Protein AF-A0A2D7DUL0-F1 (afdb_monomer)

Foldseek 3Di:
DPPQDQFPDADDLVLLLVLVLVVVVLVVCCVVDVPDRDDNQVSCVVSVHGPVSVVSNVSVVVVPVVSVVVSVVSSVVVVVVVVVVVVVVVVVVVVVVVVVVVVVVVD

Structure (mmCIF, N/CA/C/O backbone):
data_AF-A0A2D7DUL0-F1
#
_entry.id   AF-A0A2D7DUL0-F1
#
loop_
_atom_site.group_PDB
_atom_site.id
_atom_site.type_symbol
_atom_site.label_atom_id
_atom_site.label_alt_id
_atom_site.label_comp_id
_atom_site.label_asym_id
_atom_site.label_entity_id
_atom_site.label_seq_id
_atom_site.pdbx_PDB_ins_code
_atom_site.Cartn_x
_atom_site.Cartn_y
_atom_site.Cartn_z
_atom_site.occupancy
_atom_site.B_iso_or_equiv
_atom_site.auth_seq_id
_atom_site.auth_comp_id
_atom_site.auth_asym_id
_atom_site.auth_atom_id
_atom_site.pdbx_PDB_model_num
ATOM 1 N N . MET A 1 1 ? 7.673 4.045 -27.360 1.00 53.22 1 MET A N 1
ATOM 2 C CA . MET A 1 1 ? 7.825 3.858 -25.904 1.00 53.22 1 MET A CA 1
ATOM 3 C C . MET A 1 1 ? 8.972 2.896 -25.699 1.00 53.22 1 MET A C 1
ATOM 5 O O . MET A 1 1 ? 8.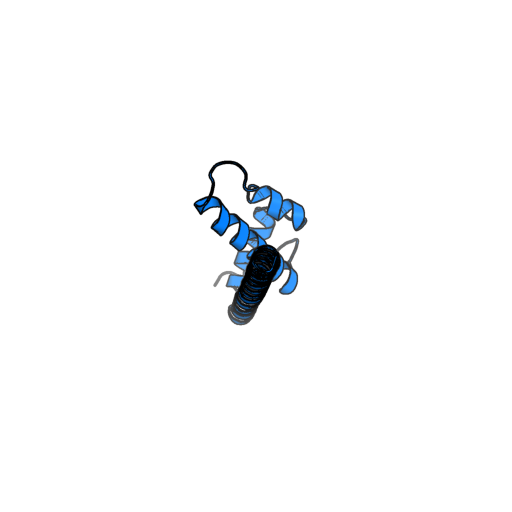958 1.829 -26.304 1.00 53.22 1 MET A O 1
ATOM 9 N N . GLU A 1 2 ? 9.988 3.313 -24.953 1.00 56.78 2 GLU A N 1
ATOM 10 C CA . GLU A 1 2 ? 11.098 2.449 -24.546 1.00 56.78 2 GLU A CA 1
ATOM 11 C C . GLU A 1 2 ? 10.546 1.205 -23.833 1.00 56.78 2 GLU A C 1
ATOM 13 O O . GLU A 1 2 ? 9.528 1.287 -23.137 1.00 56.78 2 GLU A O 1
ATOM 18 N N . ARG A 1 3 ? 11.149 0.031 -24.054 1.00 72.44 3 ARG A N 1
ATOM 19 C CA . ARG A 1 3 ? 10.705 -1.189 -23.370 1.00 72.44 3 ARG A CA 1
ATOM 20 C C . ARG A 1 3 ? 11.009 -1.031 -21.884 1.00 72.44 3 ARG A C 1
ATOM 22 O O . ARG A 1 3 ? 12.170 -0.993 -21.498 1.00 72.44 3 ARG A O 1
ATOM 29 N N . VAL A 1 4 ? 9.967 -0.954 -21.062 1.00 81.56 4 VAL A N 1
ATOM 30 C CA . VAL A 1 4 ? 10.125 -0.932 -19.607 1.00 81.56 4 VAL A CA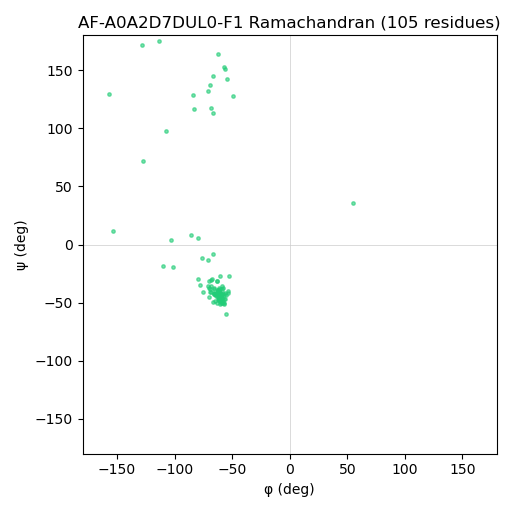 1
ATOM 31 C C . VAL A 1 4 ? 10.620 -2.300 -19.153 1.00 81.56 4 VAL A C 1
ATOM 33 O O . VAL A 1 4 ? 9.938 -3.312 -19.346 1.00 81.56 4 VAL A O 1
ATOM 36 N N . ASN A 1 5 ? 11.818 -2.325 -18.573 1.00 84.31 5 ASN A N 1
ATOM 37 C CA . ASN A 1 5 ? 12.411 -3.543 -18.043 1.00 84.31 5 ASN A CA 1
ATOM 38 C C . ASN A 1 5 ? 11.605 -4.053 -16.845 1.00 84.31 5 ASN A C 1
ATOM 40 O O . ASN A 1 5 ? 11.036 -3.284 -16.070 1.00 84.31 5 ASN A O 1
ATOM 44 N N . LYS A 1 6 ? 11.532 -5.379 -16.713 1.00 87.69 6 LYS A N 1
ATOM 45 C CA . LYS A 1 6 ? 10.946 -6.006 -15.530 1.00 87.69 6 LYS A CA 1
ATOM 46 C C . LYS A 1 6 ? 11.903 -5.787 -14.342 1.00 87.69 6 LYS A C 1
ATOM 48 O O . LYS A 1 6 ? 13.089 -6.059 -14.521 1.00 87.69 6 LYS A O 1
ATOM 53 N N . PRO A 1 7 ? 11.407 -5.345 -13.170 1.00 92.25 7 PRO A N 1
ATOM 54 C CA . PRO A 1 7 ? 12.215 -5.215 -11.960 1.00 92.25 7 PRO A CA 1
ATOM 55 C C . PRO A 1 7 ? 12.876 -6.539 -11.585 1.00 92.25 7 PRO A C 1
ATOM 57 O O . PRO A 1 7 ? 12.313 -7.610 -11.848 1.00 92.25 7 PRO A O 1
ATOM 60 N N . SER A 1 8 ? 14.035 -6.461 -10.933 1.00 90.00 8 SER A N 1
ATOM 61 C CA . SER A 1 8 ? 14.745 -7.640 -10.414 1.00 90.00 8 SER A CA 1
ATOM 62 C C . SER A 1 8 ? 13.873 -8.417 -9.415 1.00 90.00 8 SER A C 1
ATOM 64 O O . SER A 1 8 ? 13.681 -9.626 -9.562 1.00 90.00 8 SER A O 1
ATOM 66 N N . LYS A 1 9 ? 13.246 -7.696 -8.479 1.00 95.06 9 LYS A N 1
ATOM 67 C CA . LYS A 1 9 ? 12.169 -8.167 -7.602 1.00 95.06 9 LYS A CA 1
ATOM 68 C C . LYS A 1 9 ? 10.845 -7.546 -8.051 1.00 95.06 9 LYS A C 1
ATOM 70 O O . LYS A 1 9 ? 10.540 -6.404 -7.719 1.00 95.06 9 LYS A O 1
ATOM 75 N N . LEU A 1 10 ? 10.059 -8.288 -8.833 1.00 96.94 10 LEU A N 1
ATOM 76 C CA . LEU A 1 10 ? 8.710 -7.862 -9.223 1.00 96.94 10 LEU A CA 1
ATOM 77 C C . LEU A 1 10 ? 7.710 -8.214 -8.116 1.00 96.94 10 LEU A C 1
ATOM 79 O O . LEU A 1 10 ? 7.461 -9.395 -7.882 1.00 96.94 10 LEU A O 1
ATOM 83 N N . LEU A 1 11 ? 7.087 -7.198 -7.527 1.00 97.94 11 LEU A N 1
ATOM 84 C CA . LEU A 1 1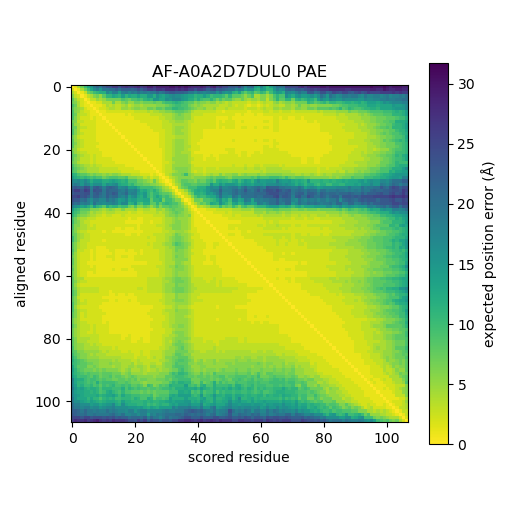1 ? 5.945 -7.338 -6.630 1.00 97.94 11 LEU A CA 1
ATOM 85 C C . LEU A 1 11 ? 4.712 -7.792 -7.414 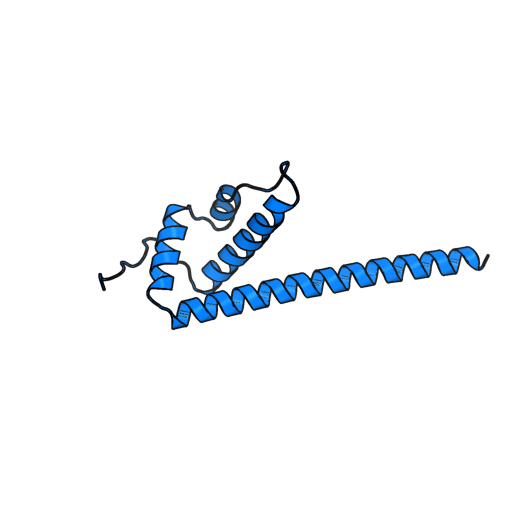1.00 97.94 11 LEU A C 1
ATOM 87 O O . LEU A 1 11 ? 4.413 -7.280 -8.499 1.00 97.94 11 LEU A O 1
ATOM 91 N N . SER A 1 12 ? 3.964 -8.734 -6.856 1.00 97.94 12 SER A N 1
ATOM 92 C CA . SER A 1 12 ? 2.615 -9.086 -7.297 1.00 97.94 12 SER A CA 1
ATOM 93 C C . SER A 1 12 ? 1.647 -7.906 -7.146 1.00 97.94 12 SER A C 1
ATOM 95 O O . SER A 1 12 ? 1.914 -6.936 -6.437 1.00 97.94 12 SER A O 1
ATOM 97 N N . GLU A 1 13 ? 0.489 -7.987 -7.808 1.00 98.25 13 GLU A N 1
ATOM 98 C CA . GLU A 1 13 ? -0.553 -6.956 -7.692 1.00 98.25 13 GLU A CA 1
ATOM 99 C C . GLU A 1 13 ? -1.013 -6.811 -6.227 1.00 98.25 13 GLU A C 1
ATOM 101 O O . GLU A 1 13 ? -1.181 -5.693 -5.752 1.00 98.25 13 GLU A O 1
ATOM 106 N N . SER A 1 14 ? -1.118 -7.914 -5.475 1.00 98.38 14 SER A N 1
ATOM 107 C CA . SER A 1 14 ? -1.474 -7.905 -4.049 1.00 98.38 14 SER A CA 1
ATOM 108 C C . SER A 1 14 ? -0.401 -7.299 -3.146 1.00 98.38 14 SER A C 1
ATOM 110 O O . SER A 1 14 ? -0.746 -6.549 -2.234 1.00 98.38 14 SER A O 1
ATOM 112 N N . GLU A 1 15 ? 0.880 -7.591 -3.393 1.00 98.38 15 GLU A N 1
ATOM 113 C CA . GLU A 1 15 ? 1.990 -6.981 -2.643 1.00 98.38 15 GLU A CA 1
ATOM 114 C C . GLU A 1 15 ? 2.046 -5.473 -2.906 1.00 98.38 15 GLU A C 1
ATOM 116 O O . GLU A 1 15 ? 2.139 -4.688 -1.968 1.00 98.38 15 GLU A O 1
ATOM 121 N N . MET A 1 16 ? 1.875 -5.052 -4.166 1.00 98.25 16 MET A N 1
ATOM 122 C CA . MET A 1 16 ? 1.822 -3.632 -4.522 1.00 98.25 16 MET A CA 1
ATOM 123 C C . MET A 1 16 ? 0.631 -2.920 -3.863 1.00 98.25 16 MET A C 1
ATOM 125 O O . MET A 1 16 ? 0.775 -1.795 -3.392 1.00 98.25 16 MET A O 1
ATOM 129 N N . VAL A 1 17 ? -0.538 -3.569 -3.795 1.00 98.81 17 VAL A N 1
ATOM 130 C CA . VAL A 1 17 ? -1.705 -3.040 -3.071 1.00 98.81 17 VAL A CA 1
ATOM 131 C C . VAL A 1 17 ? -1.393 -2.866 -1.585 1.00 98.81 17 VAL A C 1
ATOM 133 O O . VAL A 1 17 ? -1.707 -1.817 -1.032 1.00 98.81 17 VAL A O 1
ATOM 136 N N . SER A 1 18 ? -0.785 -3.864 -0.934 1.00 98.50 18 SER A N 1
ATOM 137 C CA . SER A 1 18 ? -0.445 -3.774 0.493 1.00 98.50 18 SER A CA 1
ATOM 138 C C . SER A 1 18 ? 0.528 -2.629 0.767 1.00 98.50 18 SER A C 1
ATOM 140 O O . SER A 1 18 ? 0.259 -1.790 1.620 1.00 98.50 18 SER A O 1
ATOM 142 N N . LEU A 1 19 ? 1.597 -2.541 -0.027 1.00 97.88 19 LEU A N 1
ATOM 143 C CA . LEU A 1 19 ? 2.592 -1.478 0.073 1.00 97.88 19 LEU A CA 1
ATOM 144 C C . LEU A 1 19 ? 1.970 -0.085 -0.083 1.00 97.88 19 LEU A C 1
ATOM 146 O O . LEU A 1 19 ? 2.249 0.818 0.702 1.00 97.88 19 LEU A O 1
ATOM 150 N N . LEU A 1 20 ? 1.120 0.107 -1.095 1.00 97.94 20 LEU A N 1
ATOM 151 C CA . LEU A 1 20 ? 0.511 1.409 -1.372 1.00 97.94 20 LEU A CA 1
ATOM 152 C C . LEU A 1 20 ? -0.518 1.825 -0.315 1.00 97.94 20 LEU A C 1
ATOM 154 O O . LEU A 1 20 ? -0.651 3.023 -0.061 1.00 97.94 20 LEU A O 1
ATOM 158 N N . VAL A 1 21 ? -1.222 0.878 0.314 1.00 98.00 21 VAL A N 1
ATOM 159 C CA . VAL A 1 21 ? -2.093 1.168 1.466 1.00 98.00 21 VAL A CA 1
ATOM 160 C C . VAL A 1 21 ? -1.262 1.701 2.632 1.00 98.00 21 VAL A C 1
ATOM 162 O O . VAL A 1 21 ? -1.563 2.782 3.137 1.00 98.00 21 VAL A O 1
ATOM 165 N N . ASP A 1 22 ? -0.176 1.018 2.994 1.00 95.50 22 ASP A N 1
ATOM 166 C CA . ASP A 1 22 ? 0.659 1.410 4.136 1.00 95.50 22 ASP A CA 1
ATOM 167 C C . ASP A 1 22 ? 1.361 2.755 3.899 1.00 95.50 22 ASP A C 1
ATOM 169 O O . ASP A 1 22 ? 1.338 3.632 4.765 1.00 95.50 22 ASP A O 1
ATOM 173 N N . ILE A 1 23 ? 1.893 2.977 2.689 1.00 94.12 23 ILE A N 1
ATOM 174 C CA . ILE A 1 23 ? 2.436 4.283 2.275 1.00 94.12 23 ILE A CA 1
ATOM 175 C C . ILE A 1 23 ? 1.368 5.377 2.386 1.00 94.12 23 ILE A C 1
ATOM 177 O O . ILE A 1 23 ? 1.666 6.482 2.837 1.00 94.12 23 ILE A O 1
ATOM 181 N N . SER A 1 24 ? 0.126 5.101 1.976 1.00 93.19 24 SER A N 1
ATOM 182 C CA . SER A 1 24 ? -0.959 6.089 2.028 1.00 93.19 24 SER A CA 1
ATOM 183 C C . SER A 1 24 ? -1.313 6.464 3.466 1.00 93.19 24 SER A C 1
ATOM 185 O O . SER A 1 24 ? -1.493 7.646 3.756 1.00 93.19 24 SER A O 1
ATOM 187 N N . ILE A 1 25 ? -1.361 5.484 4.372 1.00 91.56 25 ILE A N 1
ATOM 188 C CA . ILE A 1 25 ? -1.634 5.704 5.798 1.00 91.56 25 ILE A CA 1
ATOM 189 C C . ILE A 1 25 ? -0.511 6.529 6.437 1.00 91.56 25 ILE A C 1
ATOM 191 O O . ILE A 1 25 ? -0.790 7.541 7.083 1.00 91.56 25 ILE A O 1
ATOM 195 N N . VAL A 1 26 ? 0.755 6.160 6.208 1.00 88.25 26 VAL A N 1
ATOM 196 C CA . VAL A 1 26 ? 1.907 6.923 6.719 1.00 88.25 26 VAL A CA 1
ATOM 197 C C . VAL A 1 26 ? 1.917 8.340 6.152 1.00 88.25 26 VAL A C 1
ATOM 199 O O . VAL A 1 26 ? 1.992 9.301 6.911 1.00 88.25 26 VAL A O 1
ATOM 202 N N . ASN A 1 27 ? 1.743 8.526 4.846 1.00 86.25 27 ASN A N 1
ATOM 203 C CA . ASN A 1 27 ? 1.717 9.869 4.263 1.00 86.25 27 ASN A CA 1
ATOM 204 C C . ASN A 1 27 ? 0.566 10.728 4.801 1.00 86.25 27 ASN A C 1
ATOM 206 O O . ASN A 1 27 ? 0.755 11.918 5.054 1.00 86.25 27 ASN A O 1
ATOM 210 N N . ALA A 1 28 ? -0.617 10.143 5.007 1.00 85.31 28 ALA A N 1
ATOM 211 C CA . ALA A 1 28 ? -1.733 10.850 5.624 1.00 85.31 28 ALA A CA 1
ATOM 212 C C . ALA A 1 28 ? -1.372 11.303 7.043 1.00 85.31 28 ALA A C 1
ATOM 214 O O . ALA A 1 28 ? -1.638 12.446 7.411 1.00 85.31 28 ALA A O 1
ATOM 215 N N . SER A 1 29 ? -0.712 10.434 7.807 1.00 82.00 29 SER A N 1
ATOM 216 C CA . SER A 1 29 ? -0.353 10.663 9.204 1.00 82.00 29 SER A CA 1
ATOM 217 C C . SER A 1 29 ? 0.712 11.742 9.4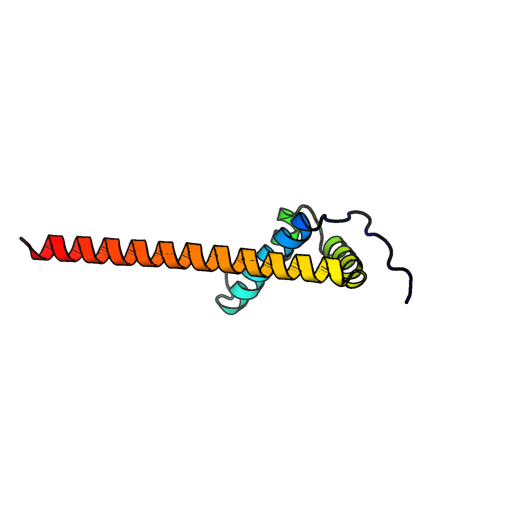32 1.00 82.00 29 SER A C 1
ATOM 219 O O . SER A 1 29 ? 0.654 12.456 10.437 1.00 82.00 29 SER A O 1
ATOM 221 N N . LEU A 1 30 ? 1.631 11.930 8.475 1.00 76.38 30 LEU A N 1
ATOM 222 C CA . LEU A 1 30 ? 2.667 12.969 8.529 1.00 76.38 30 LEU A CA 1
ATOM 223 C C . LEU A 1 30 ? 2.063 14.380 8.598 1.00 76.38 30 LEU A C 1
ATOM 225 O O . LEU A 1 30 ? 2.661 15.276 9.185 1.00 76.38 30 LEU A O 1
ATOM 229 N N . ASN A 1 31 ? 0.847 14.572 8.074 1.00 69.56 31 ASN A N 1
ATOM 230 C CA . ASN A 1 31 ? 0.137 15.852 8.154 1.00 69.56 31 ASN A CA 1
ATOM 231 C C . ASN A 1 31 ? -0.471 16.135 9.542 1.00 69.56 31 ASN A C 1
ATOM 233 O O . ASN A 1 31 ? -0.917 17.254 9.787 1.00 69.56 31 ASN A O 1
ATOM 237 N N . PHE A 1 32 ? -0.515 15.145 10.443 1.00 68.38 32 PHE A N 1
ATOM 238 C CA . PHE A 1 32 ? -1.179 15.257 11.748 1.00 68.38 32 PHE A CA 1
ATOM 239 C C . PHE A 1 32 ? -0.215 15.290 12.941 1.00 68.38 32 PHE A C 1
ATOM 241 O O . PHE A 1 32 ? -0.609 15.740 14.017 1.00 68.38 32 PHE A O 1
ATOM 248 N N . SER A 1 33 ? 1.044 14.861 12.791 1.00 61.56 33 SER A N 1
ATOM 249 C CA . SER A 1 33 ? 2.048 15.019 13.851 1.00 61.56 33 SER A CA 1
ATOM 250 C C . SER A 1 33 ? 3.479 14.999 13.310 1.00 61.56 33 SER A C 1
ATOM 252 O O . SER A 1 33 ? 3.871 14.041 12.651 1.00 61.56 33 SER A O 1
ATOM 254 N N . GLU A 1 34 ? 4.293 15.989 13.682 1.00 58.81 34 GLU A N 1
ATOM 255 C CA . GLU A 1 34 ? 5.729 16.025 13.346 1.00 58.81 34 GLU A CA 1
ATOM 256 C C . GLU A 1 34 ? 6.560 14.978 14.107 1.00 58.81 34 GLU A C 1
ATOM 258 O O . GLU A 1 34 ? 7.731 14.778 13.798 1.00 58.81 34 GLU A O 1
ATOM 263 N N . LYS A 1 35 ? 6.003 14.348 15.154 1.00 57.88 35 LYS A N 1
ATOM 264 C CA . LYS A 1 35 ? 6.840 13.758 16.204 1.00 57.88 35 LYS A CA 1
ATOM 265 C C . LYS A 1 35 ? 7.065 12.253 16.183 1.00 57.88 35 LYS A C 1
ATOM 267 O O . LYS A 1 35 ? 8.021 11.864 16.832 1.00 57.88 35 LYS A O 1
ATOM 272 N N . ASN A 1 36 ? 6.268 11.409 15.519 1.00 54.25 36 ASN A N 1
ATOM 273 C CA . ASN A 1 36 ? 6.410 9.952 15.727 1.00 54.25 36 ASN A CA 1
ATOM 274 C C . ASN A 1 36 ? 5.968 9.033 14.576 1.00 54.25 36 ASN A C 1
ATOM 276 O O . ASN A 1 36 ? 5.854 7.830 14.807 1.00 54.25 36 ASN A O 1
ATOM 280 N N . PHE A 1 37 ? 5.699 9.527 13.366 1.00 58.78 37 PHE A N 1
ATOM 281 C CA . PHE A 1 37 ? 5.355 8.599 12.287 1.00 58.78 37 PHE A CA 1
ATOM 282 C C . PHE A 1 37 ? 6.600 8.025 11.624 1.00 58.78 37 PHE A C 1
ATOM 284 O O . PHE A 1 37 ? 7.524 8.756 11.270 1.00 58.78 37 PHE A O 1
ATOM 291 N N . SER A 1 38 ? 6.617 6.694 11.529 1.00 63.53 38 SER A N 1
ATOM 292 C CA . SER A 1 38 ? 7.666 5.915 10.886 1.00 63.53 38 SER A CA 1
ATOM 293 C C . SER A 1 38 ? 7.957 6.479 9.500 1.00 63.53 38 SER A C 1
ATOM 295 O O . SER A 1 38 ? 7.044 6.663 8.696 1.00 63.53 38 SER A O 1
ATOM 297 N N . ASP A 1 39 ? 9.229 6.762 9.238 1.00 74.81 39 ASP A N 1
ATOM 298 C CA . ASP A 1 39 ? 9.702 7.169 7.919 1.00 74.81 39 ASP A CA 1
ATOM 299 C C . ASP A 1 39 ? 9.340 6.088 6.881 1.00 74.81 39 ASP A C 1
ATOM 301 O O . ASP A 1 39 ? 9.238 4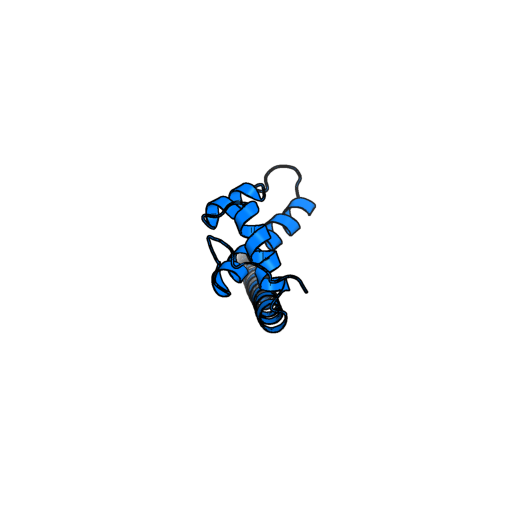.902 7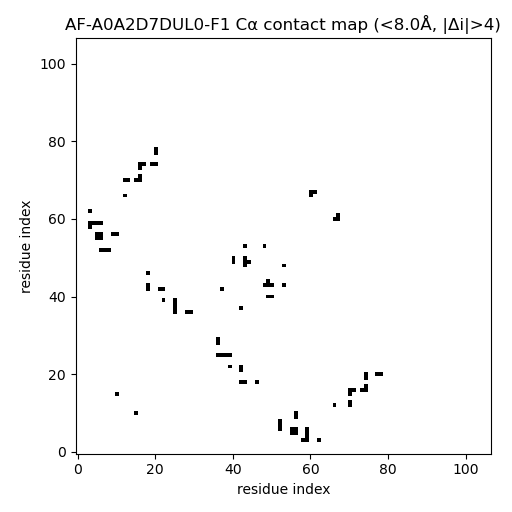.209 1.00 74.81 39 ASP A O 1
ATOM 305 N N . LEU A 1 40 ? 9.164 6.477 5.617 1.00 81.56 40 LEU A N 1
ATOM 306 C CA . LEU A 1 40 ? 8.838 5.569 4.509 1.00 81.56 40 LEU A CA 1
ATOM 307 C C . LEU A 1 40 ? 9.819 4.391 4.411 1.00 81.56 40 LEU A C 1
ATOM 309 O O . LEU A 1 40 ? 9.440 3.307 3.973 1.00 81.56 40 LEU A O 1
ATOM 313 N N . ASN A 1 41 ? 11.053 4.577 4.881 1.00 86.56 41 ASN A N 1
ATOM 314 C CA . ASN A 1 41 ? 12.049 3.516 5.002 1.00 86.56 41 ASN A CA 1
ATOM 315 C C . ASN A 1 41 ? 11.568 2.325 5.848 1.00 86.56 41 ASN A C 1
ATOM 317 O O . ASN A 1 41 ? 11.768 1.183 5.443 1.00 86.56 41 ASN A O 1
ATOM 321 N N . SER A 1 42 ? 10.878 2.562 6.967 1.00 88.56 42 SER A N 1
ATOM 322 C CA . SER A 1 42 ? 10.331 1.483 7.803 1.00 88.56 42 SER A CA 1
ATOM 323 C C . SER A 1 42 ? 9.205 0.717 7.105 1.00 88.56 42 SER A C 1
ATOM 325 O O . SER A 1 42 ? 9.031 -0.474 7.346 1.00 88.56 42 SER A O 1
ATOM 327 N N . ILE A 1 43 ? 8.452 1.378 6.219 1.00 92.56 43 ILE A N 1
ATOM 328 C CA . ILE A 1 43 ? 7.438 0.708 5.397 1.00 92.56 43 ILE A CA 1
ATOM 329 C C . ILE A 1 43 ? 8.107 -0.189 4.361 1.00 92.56 43 ILE A C 1
ATOM 331 O O . ILE A 1 43 ? 7.713 -1.341 4.205 1.00 92.56 43 ILE A O 1
ATOM 335 N N . PHE A 1 44 ? 9.146 0.294 3.681 1.00 94.31 44 PHE A N 1
ATOM 336 C CA . PHE A 1 44 ? 9.884 -0.538 2.732 1.00 94.31 44 PHE A CA 1
ATOM 337 C C . PHE A 1 44 ? 10.496 -1.768 3.411 1.00 94.31 44 PHE A C 1
ATOM 339 O O . PHE A 1 44 ? 10.329 -2.876 2.904 1.00 94.31 44 PHE A O 1
ATOM 346 N N . GLU A 1 45 ? 11.093 -1.595 4.592 1.00 94.00 45 GLU A N 1
ATOM 347 C CA . GLU A 1 45 ? 11.641 -2.698 5.385 1.00 94.00 45 GLU A CA 1
ATOM 348 C C . GLU A 1 45 ? 10.568 -3.727 5.773 1.00 94.00 45 GLU A C 1
ATOM 350 O O . GLU A 1 45 ? 10.783 -4.924 5.592 1.00 94.00 45 GLU A O 1
ATOM 355 N N . TYR A 1 46 ? 9.387 -3.279 6.218 1.00 94.62 46 TYR A N 1
ATOM 356 C CA . TYR A 1 46 ? 8.258 -4.166 6.531 1.00 94.62 46 TYR A CA 1
ATOM 357 C C . TYR A 1 46 ? 7.801 -5.004 5.325 1.00 94.62 46 TYR A C 1
ATOM 359 O O . TYR A 1 46 ? 7.444 -6.170 5.478 1.00 94.62 46 TYR A O 1
ATOM 367 N N . HIS A 1 47 ? 7.851 -4.430 4.120 1.00 96.31 47 HIS A N 1
ATOM 368 C CA . HIS A 1 47 ? 7.537 -5.116 2.859 1.00 96.31 47 HIS A CA 1
ATOM 369 C C . HIS A 1 47 ? 8.733 -5.875 2.256 1.00 96.31 47 HIS A C 1
ATOM 371 O O . HIS A 1 47 ? 8.652 -6.363 1.127 1.00 96.31 47 HIS A O 1
ATOM 377 N N . GLU A 1 48 ? 9.849 -5.978 2.983 1.00 96.38 48 GLU A N 1
ATOM 378 C CA . GLU A 1 48 ? 11.099 -6.610 2.544 1.00 96.38 48 GLU A CA 1
ATOM 379 C C . GLU A 1 48 ? 11.640 -6.037 1.219 1.00 96.38 48 GLU A C 1
ATOM 381 O O . GLU A 1 48 ? 12.170 -6.764 0.369 1.00 96.38 48 GLU A O 1
ATOM 386 N N . ILE A 1 49 ? 11.474 -4.737 0.989 1.00 95.94 49 ILE A N 1
ATOM 387 C CA . ILE A 1 49 ? 11.969 -4.030 -0.198 1.00 95.94 49 ILE A CA 1
ATOM 388 C C . ILE A 1 49 ? 12.772 -2.790 0.190 1.00 95.94 49 ILE A C 1
ATOM 390 O O . ILE A 1 49 ? 12.796 -2.369 1.340 1.00 95.94 49 ILE A O 1
ATOM 394 N N . ASP A 1 50 ? 13.408 -2.177 -0.802 1.00 95.12 50 ASP A N 1
ATOM 395 C CA . ASP A 1 50 ? 13.973 -0.837 -0.699 1.00 95.12 50 ASP A CA 1
ATOM 396 C C . ASP A 1 50 ? 13.229 0.152 -1.615 1.00 95.12 50 ASP A C 1
ATOM 398 O O . ASP A 1 50 ? 12.337 -0.201 -2.400 1.00 95.12 50 ASP A O 1
ATOM 402 N N . SER A 1 51 ? 13.604 1.427 -1.514 1.00 94.00 51 SER A N 1
ATOM 403 C CA . SER A 1 51 ? 13.017 2.499 -2.319 1.00 94.00 51 SER A CA 1
ATOM 404 C C . SER A 1 51 ? 13.272 2.322 -3.821 1.00 94.00 51 SER A C 1
ATOM 406 O O . SER A 1 51 ? 12.422 2.692 -4.634 1.00 94.00 51 SER A O 1
ATOM 408 N N . ILE A 1 52 ? 14.404 1.721 -4.204 1.00 95.56 52 ILE A N 1
ATOM 409 C CA . ILE A 1 52 ? 14.756 1.449 -5.604 1.00 95.56 52 ILE A CA 1
ATOM 410 C C . ILE A 1 52 ? 13.790 0.411 -6.180 1.00 95.56 52 ILE A C 1
ATOM 412 O O . ILE A 1 52 ? 13.166 0.650 -7.214 1.00 95.56 52 ILE A O 1
ATOM 416 N N . THR A 1 53 ? 13.587 -0.694 -5.466 1.00 96.12 53 THR A N 1
ATOM 417 C CA . THR A 1 53 ? 12.643 -1.759 -5.811 1.00 96.12 53 THR A CA 1
ATOM 418 C C . THR A 1 53 ? 11.232 -1.198 -5.956 1.00 96.12 53 THR A C 1
ATOM 420 O O . THR A 1 53 ? 10.540 -1.526 -6.923 1.00 96.12 53 THR A O 1
ATOM 423 N N . PHE A 1 54 ? 10.797 -0.312 -5.054 1.00 96.38 54 PHE A N 1
ATOM 424 C CA . PHE A 1 54 ? 9.507 0.37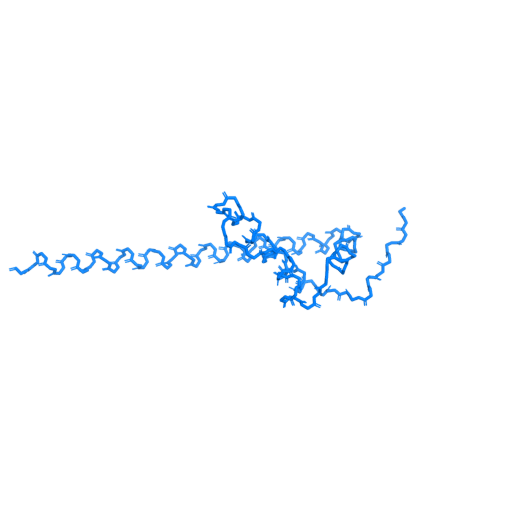0 -5.187 1.00 96.38 54 PHE A CA 1
ATOM 425 C C . PHE A 1 54 ? 9.411 1.186 -6.484 1.00 96.38 54 PHE A C 1
ATOM 427 O O . PHE A 1 54 ? 8.442 1.031 -7.230 1.00 96.38 54 PHE A O 1
ATOM 434 N N . VAL A 1 55 ? 10.406 2.027 -6.786 1.00 96.00 55 VAL A N 1
ATOM 435 C CA . VAL A 1 55 ? 10.411 2.864 -7.998 1.00 96.00 55 VAL A CA 1
ATOM 436 C C . VAL A 1 55 ? 10.376 2.006 -9.263 1.00 96.00 55 VAL A C 1
ATOM 438 O O . VAL A 1 55 ? 9.575 2.277 -10.161 1.00 96.00 55 VAL A O 1
ATOM 441 N N . GLU A 1 56 ? 11.175 0.941 -9.328 1.00 96.81 56 GLU A N 1
ATOM 442 C CA . GLU A 1 56 ? 11.174 0.008 -10.459 1.00 96.81 56 GLU A CA 1
ATOM 443 C C . GLU A 1 56 ? 9.800 -0.651 -10.653 1.00 96.81 56 GLU A C 1
ATOM 445 O O . GLU A 1 56 ? 9.283 -0.714 -11.774 1.00 96.81 56 GLU A O 1
ATOM 450 N N . ASN A 1 57 ? 9.168 -1.103 -9.565 1.00 97.81 57 ASN A N 1
ATOM 451 C CA . ASN A 1 57 ? 7.827 -1.690 -9.601 1.00 97.81 57 ASN A CA 1
ATOM 452 C C . ASN A 1 57 ? 6.760 -0.675 -10.016 1.00 97.81 57 ASN A C 1
ATOM 454 O O . ASN A 1 57 ? 5.910 -0.989 -10.852 1.00 97.81 57 ASN A O 1
ATOM 458 N N . ASN A 1 58 ? 6.827 0.552 -9.500 1.00 97.19 58 ASN A N 1
ATOM 459 C CA . ASN A 1 58 ? 5.934 1.636 -9.891 1.00 97.19 58 ASN A CA 1
ATOM 460 C C . ASN A 1 58 ? 6.035 1.908 -11.401 1.00 97.19 58 ASN A C 1
ATOM 462 O O . ASN A 1 58 ? 5.025 1.873 -12.102 1.00 97.19 58 ASN A O 1
ATOM 466 N N . ILE A 1 59 ? 7.249 2.063 -11.941 1.00 96.88 59 ILE A N 1
ATOM 467 C CA . ILE A 1 59 ? 7.482 2.243 -13.386 1.00 96.88 59 ILE A CA 1
ATOM 468 C C . ILE A 1 59 ? 6.938 1.043 -14.183 1.00 96.88 59 ILE A C 1
ATOM 470 O O . ILE A 1 59 ? 6.263 1.210 -15.208 1.00 96.88 59 ILE A O 1
ATOM 474 N N . TYR A 1 60 ? 7.164 -0.181 -13.700 1.00 96.94 60 TYR A N 1
ATOM 475 C CA . TYR A 1 60 ? 6.642 -1.393 -14.327 1.00 96.94 60 TYR A CA 1
ATOM 476 C C . TYR A 1 60 ? 5.109 -1.428 -14.374 1.00 96.94 60 TYR A C 1
ATOM 478 O O . TYR A 1 60 ? 4.554 -1.848 -15.397 1.00 96.94 60 TYR A O 1
ATOM 486 N N . TYR A 1 61 ? 4.409 -1.003 -13.322 1.00 97.19 61 TYR A N 1
ATOM 487 C CA . TYR A 1 61 ? 2.945 -0.968 -13.304 1.00 97.19 61 TYR A CA 1
ATOM 488 C C . TYR A 1 61 ? 2.373 0.225 -14.079 1.00 97.19 61 TYR A C 1
ATOM 490 O O . TYR A 1 61 ? 1.403 0.027 -14.811 1.00 97.19 61 TYR A O 1
ATOM 498 N N . VAL A 1 62 ? 3.024 1.395 -14.076 1.00 96.25 62 VAL A N 1
ATOM 499 C CA . VAL A 1 62 ? 2.691 2.534 -14.963 1.00 96.25 62 VAL A CA 1
ATOM 500 C C . VAL A 1 62 ? 2.668 2.101 -16.431 1.00 96.25 62 VAL A C 1
ATOM 502 O O . VAL A 1 62 ? 1.753 2.459 -17.172 1.00 96.25 62 VAL A O 1
ATOM 505 N N . SER A 1 63 ? 3.607 1.244 -16.847 1.00 95.94 63 SER A N 1
ATOM 506 C CA . SER A 1 63 ? 3.629 0.684 -18.210 1.00 95.94 63 SER A CA 1
ATOM 507 C C . SER A 1 63 ? 2.458 -0.261 -18.537 1.00 95.94 63 SER A C 1
ATOM 509 O O . SER A 1 63 ? 2.296 -0.669 -19.688 1.00 95.94 63 SER A O 1
ATOM 511 N N . LYS A 1 64 ? 1.630 -0.633 -17.548 1.00 96.19 64 LYS A N 1
ATOM 512 C CA . LYS A 1 64 ? 0.487 -1.556 -17.672 1.00 96.19 64 LYS A CA 1
ATOM 513 C C . LYS A 1 64 ? -0.789 -0.922 -17.100 1.00 96.19 64 LYS A C 1
ATOM 515 O O . LYS A 1 64 ? -1.300 -1.405 -16.086 1.00 96.19 64 LYS A O 1
ATOM 520 N N . PRO A 1 65 ? -1.381 0.083 -17.776 1.00 95.62 65 PRO A N 1
ATOM 521 C CA . PRO A 1 65 ? -2.465 0.897 -17.217 1.00 95.62 65 PRO A CA 1
ATOM 522 C C . PRO A 1 65 ? -3.653 0.091 -16.679 1.00 95.62 65 PRO A C 1
ATOM 524 O O . PRO A 1 65 ? -4.133 0.357 -15.585 1.00 95.62 65 PRO A O 1
ATOM 527 N N . LYS A 1 66 ? -4.083 -0.962 -17.392 1.00 97.62 66 LYS A N 1
ATOM 528 C CA . LYS A 1 66 ? -5.189 -1.828 -16.943 1.00 97.62 66 LYS A CA 1
ATOM 529 C C . LYS A 1 66 ? -4.903 -2.537 -15.617 1.00 97.62 66 LYS A C 1
ATOM 531 O O . LYS A 1 66 ? -5.821 -2.737 -14.834 1.00 97.62 66 LYS A O 1
ATOM 536 N N . LYS A 1 67 ? -3.658 -2.962 -15.386 1.00 97.62 67 LYS A N 1
ATOM 537 C CA . LYS A 1 67 ? -3.262 -3.593 -14.120 1.00 97.62 67 LYS A CA 1
ATOM 538 C C . LYS A 1 67 ? -3.120 -2.553 -13.026 1.00 97.62 67 LYS A C 1
ATOM 540 O O . LYS A 1 67 ? -3.562 -2.781 -11.910 1.00 97.62 67 LYS A O 1
ATOM 545 N N . TYR A 1 68 ? -2.544 -1.403 -13.362 1.00 97.94 68 TYR A N 1
ATOM 546 C CA . TYR A 1 68 ? -2.315 -0.380 -12.358 1.00 97.94 68 TYR A CA 1
ATOM 547 C C . TYR A 1 68 ? -3.615 0.243 -11.853 1.00 97.94 68 TYR A C 1
ATOM 549 O O . TYR A 1 68 ? -3.758 0.477 -10.659 1.00 97.94 68 TYR A O 1
ATOM 557 N N . MET A 1 69 ? -4.602 0.399 -12.739 1.00 98.44 69 MET A N 1
ATOM 558 C CA . MET A 1 69 ? -5.951 0.807 -12.356 1.00 98.44 69 MET A CA 1
ATOM 559 C C . MET A 1 69 ? -6.573 -0.176 -11.356 1.00 98.44 69 MET A C 1
ATOM 561 O O . MET A 1 69 ? -7.030 0.252 -10.308 1.00 98.44 69 MET A O 1
ATOM 565 N N . LYS A 1 70 ? -6.474 -1.493 -11.599 1.00 98.50 70 LYS A N 1
ATOM 566 C CA . LYS A 1 70 ? -6.952 -2.511 -10.644 1.00 98.50 70 LYS A CA 1
ATOM 567 C C . LYS A 1 70 ? -6.253 -2.445 -9.286 1.00 98.50 70 LYS A C 1
ATOM 569 O O . LYS A 1 70 ? -6.900 -2.660 -8.264 1.00 98.50 70 LYS A O 1
ATOM 574 N N . ILE A 1 71 ? -4.948 -2.170 -9.273 1.00 98.81 71 ILE A N 1
ATOM 575 C CA . ILE A 1 71 ? -4.190 -1.964 -8.033 1.00 98.81 71 ILE A CA 1
ATOM 576 C C . ILE A 1 71 ? -4.768 -0.768 -7.274 1.00 98.81 71 ILE A C 1
ATOM 578 O O . ILE A 1 71 ? -5.124 -0.924 -6.113 1.00 98.81 71 ILE A O 1
ATOM 582 N N . PHE A 1 72 ? -4.936 0.390 -7.915 1.00 98.50 72 PHE A N 1
ATO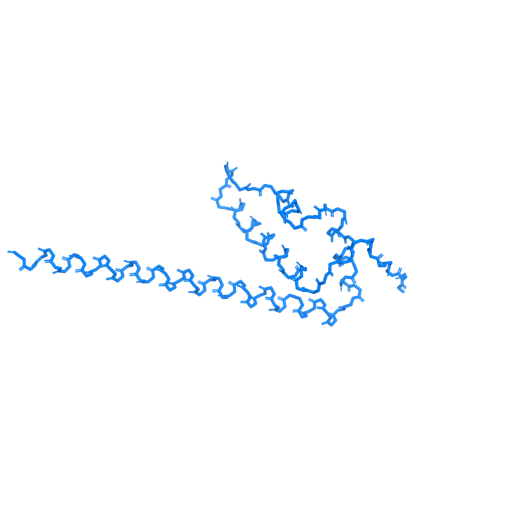M 583 C CA . PHE A 1 72 ? -5.487 1.573 -7.244 1.00 98.50 72 PHE A CA 1
ATOM 584 C C . PHE A 1 72 ? -6.945 1.408 -6.809 1.00 98.50 72 PHE A C 1
ATOM 586 O O . PHE A 1 72 ? -7.289 1.850 -5.716 1.00 98.50 72 PHE A O 1
ATOM 593 N N . ASP A 1 73 ? -7.778 0.728 -7.598 1.00 98.69 73 ASP A N 1
ATOM 594 C CA . ASP A 1 73 ? -9.147 0.387 -7.197 1.00 98.69 73 ASP A CA 1
ATOM 595 C C . ASP A 1 73 ? -9.140 -0.485 -5.930 1.00 98.69 73 ASP A C 1
ATOM 597 O O . ASP A 1 73 ? -9.908 -0.249 -5.000 1.00 98.69 73 ASP A O 1
ATOM 601 N N . SER A 1 74 ? -8.218 -1.450 -5.852 1.00 98.75 74 SER A N 1
ATOM 602 C CA . SER A 1 74 ? -8.061 -2.321 -4.680 1.00 98.75 74 SER A CA 1
ATOM 603 C C . SER A 1 74 ? -7.497 -1.576 -3.465 1.00 98.75 74 SER A C 1
ATOM 605 O O . SER A 1 74 ? -7.919 -1.834 -2.342 1.00 98.75 74 SER A O 1
ATOM 607 N N . VAL A 1 75 ? -6.558 -0.645 -3.673 1.00 98.75 75 VAL A N 1
ATOM 608 C CA . VAL A 1 75 ? -6.038 0.242 -2.616 1.00 98.75 75 VAL A CA 1
ATOM 609 C C . VAL A 1 75 ? -7.172 1.085 -2.045 1.00 98.75 75 VAL A C 1
ATOM 611 O O . VAL A 1 75 ? -7.343 1.127 -0.830 1.00 98.75 75 VAL A O 1
ATOM 614 N N . LYS A 1 76 ? -7.977 1.709 -2.913 1.00 98.56 76 LYS A N 1
ATOM 615 C CA . LYS A 1 76 ? -9.140 2.498 -2.504 1.00 98.56 76 LYS A CA 1
ATOM 616 C C . LYS A 1 76 ? -10.112 1.657 -1.677 1.00 98.56 76 LYS A C 1
ATOM 618 O O . LYS A 1 76 ? -10.457 2.067 -0.577 1.00 98.56 76 LYS A O 1
ATOM 623 N N . PHE A 1 77 ? -10.489 0.482 -2.178 1.00 98.56 77 PHE A N 1
ATOM 624 C CA . PHE A 1 77 ? -11.401 -0.421 -1.477 1.00 98.56 77 PHE A CA 1
ATOM 625 C C . PHE A 1 77 ? -10.888 -0.787 -0.076 1.00 98.56 77 PHE A C 1
ATOM 627 O O . PHE A 1 77 ? -11.618 -0.652 0.898 1.00 98.56 77 PHE A O 1
ATOM 634 N N . LYS A 1 78 ? -9.608 -1.159 0.059 1.00 98.50 78 LYS A N 1
ATOM 635 C CA . LYS A 1 78 ? -9.017 -1.470 1.371 1.00 98.50 78 LYS A CA 1
ATOM 636 C C . LYS A 1 78 ? -9.021 -0.280 2.331 1.00 98.50 78 LYS A C 1
ATOM 638 O O . LYS A 1 78 ? -9.242 -0.460 3.523 1.00 98.50 78 LYS A O 1
ATOM 643 N N . LEU A 1 79 ? -8.747 0.928 1.836 1.00 98.12 79 LEU A N 1
ATOM 644 C CA . LEU A 1 79 ? -8.789 2.136 2.663 1.00 98.12 79 LEU A CA 1
ATOM 645 C C . LEU A 1 79 ? -10.217 2.442 3.137 1.00 98.12 79 LEU A C 1
ATOM 647 O O . LEU A 1 79 ? -10.393 2.823 4.293 1.00 98.12 79 LEU A O 1
ATOM 651 N N . GLU A 1 80 ? -11.221 2.232 2.282 1.00 98.00 80 GLU A N 1
ATOM 652 C CA . GLU A 1 80 ? -12.640 2.339 2.649 1.00 98.00 80 GLU A CA 1
ATOM 653 C C . GLU A 1 80 ? -13.012 1.302 3.724 1.00 98.00 80 GLU A C 1
ATOM 655 O O . GLU A 1 80 ? -13.597 1.669 4.739 1.00 98.00 80 GLU A O 1
ATOM 660 N N . GLU A 1 81 ? -12.580 0.043 3.585 1.00 98.12 81 GLU A N 1
ATOM 661 C CA . GLU A 1 81 ? -12.799 -0.993 4.609 1.00 98.12 81 GLU A CA 1
ATOM 662 C C . GLU A 1 81 ? -12.172 -0.625 5.964 1.00 98.12 81 GLU A C 1
ATOM 664 O O . GLU A 1 81 ? -12.800 -0.798 7.013 1.00 98.12 81 GLU A O 1
ATOM 669 N N . ILE A 1 82 ? -10.945 -0.092 5.960 1.00 96.94 82 ILE A N 1
ATOM 670 C CA . ILE A 1 82 ? -10.270 0.378 7.180 1.00 96.94 82 ILE A CA 1
ATOM 671 C C . ILE A 1 82 ? -11.061 1.529 7.813 1.00 96.94 82 ILE A C 1
ATOM 673 O O . ILE A 1 82 ? -11.307 1.522 9.021 1.00 96.94 82 ILE A O 1
ATOM 677 N N . GLN A 1 83 ? -11.482 2.510 7.012 1.00 95.69 83 GLN A N 1
ATOM 678 C CA . GLN A 1 83 ? -12.254 3.659 7.484 1.00 95.69 83 GLN A CA 1
ATOM 679 C C . GLN A 1 83 ? -13.597 3.237 8.095 1.00 95.69 83 GLN A C 1
ATOM 681 O O . GLN A 1 83 ? -13.975 3.734 9.165 1.00 95.69 83 GLN A O 1
ATOM 686 N N . ASP A 1 84 ? -14.312 2.328 7.439 1.00 97.06 84 ASP A N 1
ATOM 687 C CA . ASP A 1 84 ? -15.591 1.810 7.914 1.00 97.06 84 ASP A CA 1
ATOM 688 C C . ASP A 1 84 ? -15.413 1.037 9.224 1.00 97.06 84 ASP A C 1
ATOM 690 O O . ASP A 1 84 ? -16.165 1.263 10.176 1.00 97.06 84 ASP A O 1
ATOM 694 N N . GLY A 1 85 ? -14.377 0.197 9.318 1.00 96.88 85 GLY A N 1
ATOM 695 C CA . GLY A 1 85 ? -14.033 -0.533 10.540 1.00 96.88 85 GLY A CA 1
ATOM 696 C C . GLY A 1 85 ? -13.789 0.397 11.731 1.00 96.88 85 GLY A C 1
ATOM 697 O O . GLY A 1 85 ? -14.420 0.239 12.779 1.00 96.88 85 GLY A O 1
ATOM 698 N N . LEU A 1 86 ? -12.955 1.424 11.545 1.00 95.00 86 LEU A N 1
ATOM 699 C CA . LEU A 1 86 ? -12.674 2.433 12.574 1.00 95.00 86 LEU A CA 1
ATOM 700 C C . LEU A 1 86 ? -13.933 3.213 12.976 1.00 95.00 86 LEU A C 1
ATOM 702 O O . LEU A 1 86 ? -14.164 3.480 14.156 1.00 95.00 86 LEU A O 1
ATOM 706 N N . SER A 1 87 ? -14.781 3.560 12.005 1.00 95.50 87 SER A N 1
ATOM 707 C CA . SER A 1 87 ? -16.031 4.284 12.260 1.00 95.50 87 SER A CA 1
ATOM 708 C C . SER A 1 87 ? -17.005 3.454 13.100 1.00 95.50 87 SER A C 1
ATOM 710 O O . SER A 1 87 ? -17.619 3.974 14.035 1.00 95.50 87 SER A O 1
ATOM 712 N N . GLN A 1 88 ? -17.126 2.155 12.814 1.00 95.88 88 GLN A N 1
ATOM 713 C CA . GLN A 1 88 ? -17.950 1.240 13.607 1.00 95.88 88 GLN A CA 1
ATOM 714 C C . GLN A 1 88 ? -17.408 1.062 15.027 1.00 95.88 88 GLN A C 1
ATOM 716 O O . GLN A 1 88 ? -18.178 1.095 15.989 1.00 95.88 88 GLN A O 1
ATOM 721 N N . GLU A 1 89 ? -16.092 0.920 15.181 1.00 95.12 89 GLU A N 1
ATOM 722 C CA . GLU A 1 89 ? -15.450 0.812 16.492 1.00 95.12 89 GLU A CA 1
ATOM 723 C C . GLU A 1 89 ? -15.720 2.057 17.353 1.00 95.12 89 GLU A C 1
ATOM 725 O O . GLU A 1 89 ? -16.197 1.940 18.487 1.00 95.12 89 GLU A O 1
ATOM 730 N N . LEU A 1 90 ? -15.556 3.257 16.789 1.00 94.62 90 LEU A N 1
ATOM 731 C CA . LEU A 1 90 ? -15.868 4.520 17.470 1.00 94.62 90 LEU A CA 1
ATOM 732 C C . LEU A 1 90 ? -17.340 4.611 17.902 1.00 94.62 90 LEU A C 1
ATOM 734 O O . LEU A 1 90 ? -17.633 5.012 19.033 1.00 94.62 90 LEU A O 1
ATOM 738 N N . LEU A 1 91 ? -18.280 4.215 17.038 1.00 94.19 91 LEU A N 1
ATOM 739 C CA . LEU A 1 91 ? -19.707 4.197 17.378 1.00 94.19 91 LEU A CA 1
ATOM 740 C C . LEU A 1 91 ? -20.008 3.232 18.530 1.00 94.19 91 LEU A C 1
ATOM 742 O O . LEU A 1 91 ? -20.804 3.559 19.418 1.00 94.19 91 LEU A O 1
ATOM 746 N N . ASN A 1 92 ? -19.358 2.069 18.549 1.00 94.44 92 ASN A N 1
ATOM 747 C CA . ASN A 1 92 ? -19.508 1.087 19.620 1.00 94.44 92 ASN A CA 1
ATOM 748 C C . ASN A 1 92 ? -19.011 1.636 20.963 1.00 94.44 92 ASN A C 1
ATOM 750 O O . ASN A 1 92 ? -19.730 1.519 21.960 1.00 94.44 92 ASN A O 1
ATOM 754 N N . HIS A 1 93 ? -17.855 2.306 20.985 1.00 91.75 93 HIS A N 1
ATOM 755 C CA . HIS A 1 93 ? -17.334 2.961 22.190 1.00 91.75 93 HIS A CA 1
ATOM 756 C C . HIS A 1 93 ? -18.274 4.056 22.714 1.00 91.75 93 HIS A C 1
ATOM 758 O O . HIS A 1 93 ? -18.641 4.049 23.889 1.00 91.75 93 HIS A O 1
ATOM 764 N N . VAL A 1 94 ? -18.772 4.938 21.843 1.00 92.19 94 VAL A N 1
ATOM 765 C CA . VAL A 1 94 ? -19.719 5.998 22.240 1.00 92.19 94 VAL A CA 1
ATOM 766 C C . VAL A 1 94 ? -21.024 5.418 22.800 1.00 92.19 94 VAL A C 1
ATOM 768 O O . VAL A 1 94 ? -21.596 5.942 23.762 1.00 92.19 94 VAL A O 1
ATOM 771 N N . ASN A 1 95 ? -21.533 4.340 22.201 1.00 92.88 95 ASN A N 1
ATOM 772 C CA . ASN A 1 95 ? -22.758 3.686 22.659 1.00 92.88 95 ASN A CA 1
ATOM 773 C C . ASN A 1 95 ? -22.572 2.979 24.003 1.00 92.88 95 ASN A C 1
ATOM 775 O O . ASN A 1 95 ? -23.477 3.029 24.844 1.00 92.88 95 ASN A O 1
ATOM 779 N N . TYR A 1 96 ? -21.407 2.361 24.211 1.00 90.12 96 TYR A N 1
ATOM 780 C CA . TYR A 1 96 ? -21.000 1.811 25.496 1.00 90.12 96 TYR A CA 1
ATOM 781 C C . TYR A 1 96 ? -21.061 2.915 26.558 1.00 90.12 96 TYR A C 1
ATOM 783 O O . TYR A 1 96 ? -21.909 2.828 27.446 1.00 90.12 96 TYR A O 1
ATOM 791 N N . ASP A 1 97 ? -20.318 4.013 26.412 1.00 90.50 97 ASP A N 1
ATOM 792 C CA . ASP A 1 97 ? -20.267 5.108 27.399 1.00 90.50 97 ASP A CA 1
ATOM 793 C C . ASP A 1 97 ? -21.647 5.690 27.738 1.00 90.50 97 ASP A C 1
ATOM 795 O O . ASP A 1 97 ? -22.000 5.862 28.911 1.00 90.50 97 ASP A O 1
ATOM 799 N N . LYS A 1 98 ? -22.498 5.910 26.726 1.00 90.44 98 LYS A N 1
ATOM 800 C CA . LYS A 1 98 ? -23.889 6.359 26.931 1.00 90.44 98 LYS A CA 1
ATOM 801 C C . LYS A 1 98 ? -24.693 5.392 27.802 1.00 90.44 98 LYS A C 1
ATOM 803 O O . LYS A 1 98 ? -25.524 5.832 28.602 1.00 90.44 98 LYS A O 1
ATOM 808 N N . LYS A 1 99 ? -24.482 4.081 27.654 1.00 90.00 99 LYS A N 1
ATOM 809 C CA . LYS A 1 99 ? -25.129 3.053 28.481 1.00 90.00 99 LYS A CA 1
ATOM 810 C C . LYS A 1 99 ? -24.610 3.093 29.922 1.00 90.00 99 LYS A C 1
ATOM 812 O O . LYS A 1 99 ? -25.431 3.001 30.834 1.00 90.00 99 LYS A O 1
ATOM 817 N N . TYR A 1 100 ? -23.304 3.287 30.139 1.00 84.75 100 TYR A N 1
ATOM 818 C CA . TYR A 1 100 ? -22.734 3.441 31.491 1.00 84.75 100 TYR A CA 1
ATOM 819 C C . TYR A 1 100 ? -23.337 4.638 32.220 1.00 84.75 100 TYR A C 1
ATOM 821 O O . TYR A 1 100 ? -23.847 4.483 33.330 1.00 84.75 100 TYR A O 1
ATOM 829 N N . LEU A 1 101 ? -23.366 5.805 31.575 1.00 88.00 101 LEU A N 1
ATOM 830 C CA . LEU A 1 101 ? -23.897 7.036 32.167 1.00 88.00 101 LEU A CA 1
ATOM 831 C C . LEU A 1 101 ? -25.391 6.918 32.515 1.00 88.00 101 LEU A C 1
ATOM 833 O O . LEU A 1 101 ? -25.813 7.318 33.599 1.00 88.00 101 LEU A O 1
ATOM 837 N N . LYS A 1 102 ? -26.199 6.295 31.644 1.00 85.81 102 LYS A N 1
ATOM 838 C CA . LYS A 1 102 ? -27.627 6.043 31.922 1.00 85.81 102 LYS A CA 1
ATOM 839 C C . LYS A 1 102 ? -27.860 5.123 33.121 1.00 85.81 102 LYS A C 1
ATOM 841 O O . LYS A 1 102 ? -28.883 5.264 33.785 1.00 85.81 102 LYS A O 1
ATOM 846 N N . ASN A 1 103 ? -26.958 4.179 33.381 1.00 80.31 103 ASN A N 1
ATOM 847 C CA . ASN A 1 103 ? -27.090 3.249 34.503 1.00 80.31 103 ASN A CA 1
ATOM 848 C C . ASN A 1 103 ? -26.669 3.874 35.842 1.00 80.31 103 ASN A C 1
ATOM 850 O O . ASN A 1 103 ? -27.230 3.504 36.868 1.00 80.31 103 ASN A O 1
ATOM 854 N N . GLN A 1 104 ? -25.736 4.833 35.842 1.00 73.50 104 GLN A N 1
ATOM 855 C CA . GLN A 1 104 ? -25.330 5.563 37.053 1.00 73.50 104 GLN A CA 1
ATOM 856 C C . GLN A 1 104 ? -26.416 6.535 37.538 1.00 73.50 104 GLN A C 1
ATOM 858 O O . GLN A 1 104 ? -26.650 6.640 38.733 1.00 73.50 104 GLN A O 1
ATOM 863 N N . ASN A 1 105 ? -27.151 7.167 36.617 1.00 72.25 105 ASN A N 1
ATOM 864 C CA . ASN A 1 105 ? -28.224 8.121 36.941 1.00 72.25 105 ASN A CA 1
ATOM 865 C C . ASN A 1 105 ? -29.562 7.460 37.346 1.00 72.25 105 ASN A C 1
ATOM 867 O O . ASN A 1 105 ? -30.574 8.145 37.469 1.00 72.25 105 ASN A O 1
ATOM 871 N N . LYS A 1 106 ? -29.598 6.125 37.472 1.00 67.44 106 LYS A N 1
ATOM 872 C CA . LYS A 1 106 ? -30.777 5.345 37.897 1.00 67.44 106 LYS A CA 1
ATOM 873 C C . LYS A 1 106 ? -30.703 4.865 39.356 1.00 67.44 106 LYS A C 1
ATOM 875 O O . LYS A 1 106 ? -31.589 4.122 39.775 1.00 67.44 106 LYS A O 1
ATOM 880 N N . LYS A 1 107 ? -29.659 5.245 40.096 1.00 51.78 107 LYS A N 1
ATOM 881 C CA . LYS A 1 107 ? -29.547 5.075 41.551 1.00 51.78 107 LYS A CA 1
ATOM 882 C C . LYS A 1 107 ? -29.828 6.398 42.243 1.00 51.78 107 LYS A C 1
ATOM 884 O O . LYS A 1 107 ? -30.386 6.331 43.356 1.00 51.78 107 LYS A O 1
#

Nearest PDB structures (foldseek):
  1ye1-assembly1_D  TM=3.181E-01  e=5.398E+00  Homo sapiens

Solvent-accessible surface area (backbone atoms only — not comparable to full-atom values): 6215 Å² total; per-residue (Å²): 130,82,85,78,65,80,42,94,65,68,68,50,66,67,54,49,26,54,52,52,43,52,52,49,52,46,60,58,47,54,81,76,42,96,81,78,72,72,55,70,67,58,54,28,52,75,71,76,44,48,73,65,50,51,51,38,38,51,54,45,34,66,77,35,58,78,61,38,49,53,31,52,54,51,27,52,52,53,52,50,53,48,51,52,51,52,52,52,52,54,53,50,51,56,53,48,53,55,52,53,56,58,59,64,78,72,114

Sequence (107 aa):
MERVNKPSKLLSESEMVSLLVDISIVNASLNFSEKNFSDLNSIFEYHEIDSITFVENNIYYVSKPKKYMKIFDSVKFKLEEIQDGLSQELLNHVNYDKKYLKNQNKK

pLDDT: mean 89.51, std 12.22, range [51.78, 98.81]

Radius of gyration: 20.15 Å; Cα contacts (8 Å, |Δi|>4): 53; chains: 1; bounding box: 46×25×68 Å

Mean predicted aligned error: 6.29 Å

Secondary structure (DSSP, 8-state):
---PPPPSSPPPHHHHHHHHHHHHHHHHHHTT-SSSPPPHHHHHHHTT--HHHHHHHHHHHHT-HHHHHHHHHHHHHHHHHHHHHHHHHHHHHHHHHHHHHHHHTT-